Protein AF-A0A7V0LSP5-F1 (afdb_monomer)

Radius of gyration: 11.84 Å; Cα contacts (8 Å, |Δi|>4): 82; chains: 1; bounding box: 33×27×25 Å

Nearest PDB structures (foldseek):
  7w75-assembly1_C  TM=6.389E-01  e=6.006E+00  Kluyveromyces lactis NRRL Y-1140
  6mc8-assembly1_B  TM=5.949E-01  e=4.032E+00  Deinococcus deserti VCD115
  8c0b-assembly1_C  TM=6.237E-01  e=6.006E+00  Aspergillus nidulans FGSC A4

Solvent-accessible surface area (backbone atoms only — not comparable to full-atom values): 4242 Å² total; per-residue (Å²): 131,89,49,72,65,60,53,50,55,50,50,55,54,46,43,74,69,41,83,49,71,65,41,36,51,51,44,48,51,39,61,73,68,65,42,62,66,63,47,41,59,25,56,62,52,71,64,68,77,49,99,89,52,86,74,56,60,75,44,46,48,61,35,25,45,39,74,67,76,78,107

Sequence (71 aa):
MTTINEILDGAIAWIAGDPDPVTRKELQAVIDSGDFDDLADRMHGTLEFGTAGLRGIVGAGSNRMNRAVII

Foldseek 3Di:
DDDLVNLVVQLVVQLVQDPDPVQSVQSVVCVVVVVSVVSCVQAPDAQDADPVGRDADDGHHRNGDYPSVVD

Structure (mmCIF, N/CA/C/O backbone):
data_AF-A0A7V0LSP5-F1
#
_entry.id   AF-A0A7V0LSP5-F1
#
loop_
_atom_site.group_PDB
_atom_site.id
_atom_site.type_symbol
_atom_site.label_atom_id
_atom_site.label_alt_id
_atom_site.label_comp_id
_atom_site.label_asym_id
_atom_site.label_entity_id
_atom_site.label_seq_id
_atom_site.pdbx_PDB_ins_code
_atom_site.Cartn_x
_atom_site.Cartn_y
_atom_site.Cartn_z
_atom_site.occupancy
_atom_site.B_iso_or_equiv
_atom_site.auth_seq_id
_atom_site.auth_comp_id
_atom_site.auth_asym_id
_atom_site.auth_atom_id
_atom_site.pdbx_PDB_model_num
ATOM 1 N N . MET A 1 1 ? -13.006 15.422 7.931 1.00 58.22 1 MET A N 1
ATOM 2 C CA . MET A 1 1 ? -12.704 14.115 8.543 1.00 58.22 1 MET A CA 1
ATOM 3 C C . MET A 1 1 ? -12.895 13.096 7.449 1.00 58.22 1 MET A C 1
ATOM 5 O O . MET A 1 1 ? -14.028 12.942 7.016 1.00 58.22 1 MET A O 1
ATOM 9 N N . THR A 1 2 ? -11.813 12.506 6.955 1.00 67.19 2 THR A N 1
ATOM 10 C CA . THR A 1 2 ? -11.898 11.396 6.002 1.00 67.19 2 THR A CA 1
ATOM 11 C C . THR A 1 2 ? -12.481 10.193 6.738 1.00 67.19 2 THR A C 1
ATOM 13 O O . THR A 1 2 ? -12.069 9.892 7.858 1.00 67.19 2 THR A O 1
ATOM 16 N N . THR A 1 3 ? -13.490 9.561 6.162 1.00 86.25 3 THR A N 1
ATOM 17 C CA . THR A 1 3 ? -14.157 8.386 6.725 1.00 86.25 3 THR A CA 1
ATOM 18 C C . THR A 1 3 ? -13.413 7.106 6.344 1.00 86.25 3 THR A C 1
ATOM 20 O O . THR A 1 3 ? -12.711 7.063 5.336 1.00 86.25 3 THR A O 1
ATOM 23 N N . ILE A 1 4 ? -13.584 6.035 7.127 1.00 84.25 4 ILE A N 1
ATOM 24 C CA . ILE A 1 4 ? -12.970 4.723 6.843 1.00 84.25 4 ILE A CA 1
ATOM 25 C C . ILE A 1 4 ? -13.358 4.212 5.445 1.00 84.25 4 ILE A C 1
ATOM 27 O O . ILE A 1 4 ? -12.523 3.647 4.746 1.00 84.25 4 ILE A O 1
ATOM 31 N N . ASN A 1 5 ? -14.593 4.472 5.004 1.00 87.19 5 ASN A N 1
ATOM 32 C CA . ASN A 1 5 ? -15.048 4.080 3.670 1.00 87.19 5 ASN A CA 1
ATOM 33 C C . ASN A 1 5 ? -14.271 4.800 2.559 1.00 87.19 5 ASN A C 1
ATOM 35 O O . ASN A 1 5 ? -13.859 4.154 1.605 1.00 87.19 5 ASN A O 1
ATOM 39 N N . GLU A 1 6 ? -14.001 6.101 2.703 1.00 86.75 6 GLU A N 1
ATOM 40 C CA . GLU A 1 6 ? -13.197 6.848 1.723 1.00 86.75 6 GLU A CA 1
ATOM 41 C C . GLU A 1 6 ? -11.756 6.317 1.642 1.00 86.75 6 GLU A C 1
ATOM 43 O O . GLU A 1 6 ? -11.167 6.274 0.562 1.00 86.75 6 GLU A O 1
ATOM 48 N N . ILE A 1 7 ? -11.193 5.871 2.771 1.00 86.88 7 ILE A N 1
ATOM 49 C CA . ILE A 1 7 ? -9.859 5.255 2.820 1.00 86.88 7 ILE A CA 1
ATOM 50 C C . ILE A 1 7 ? -9.865 3.891 2.118 1.00 86.88 7 ILE A C 1
ATOM 52 O O . ILE A 1 7 ? -8.956 3.601 1.340 1.00 86.88 7 ILE A O 1
ATOM 56 N N . LEU A 1 8 ? -10.889 3.069 2.357 1.00 88.44 8 LEU A N 1
ATOM 57 C CA . LEU A 1 8 ? -11.045 1.761 1.716 1.00 88.44 8 LEU A CA 1
ATOM 58 C C . LEU A 1 8 ? -11.219 1.887 0.202 1.00 88.44 8 LEU A C 1
ATOM 60 O O . LEU A 1 8 ? -10.522 1.206 -0.548 1.00 88.44 8 LEU A O 1
ATOM 64 N N . ASP A 1 9 ? -12.089 2.791 -0.248 1.00 89.88 9 ASP A N 1
ATOM 65 C CA . ASP A 1 9 ? -12.302 3.051 -1.672 1.00 89.88 9 ASP A CA 1
ATOM 66 C C . ASP A 1 9 ? -11.003 3.523 -2.343 1.00 89.88 9 ASP A C 1
ATOM 68 O O . ASP A 1 9 ? -10.635 3.040 -3.417 1.00 89.88 9 ASP A O 1
ATOM 72 N N . GLY A 1 10 ? -10.253 4.409 -1.675 1.00 88.31 10 GLY A N 1
ATOM 73 C CA . GLY A 1 10 ? -8.936 4.850 -2.127 1.00 88.31 10 GLY A CA 1
ATOM 74 C C . GLY A 1 10 ? -7.913 3.713 -2.204 1.00 88.31 10 GLY A C 1
ATOM 75 O O . GLY A 1 10 ? -7.168 3.622 -3.179 1.00 88.31 10 GLY A O 1
ATOM 76 N N . ALA A 1 11 ? -7.887 2.822 -1.212 1.00 88.00 11 ALA A N 1
ATOM 77 C CA . ALA A 1 11 ? -6.975 1.682 -1.182 1.00 88.00 11 ALA A CA 1
ATOM 78 C C . ALA A 1 11 ? -7.294 0.668 -2.290 1.00 88.00 11 ALA A C 1
ATOM 80 O O . ALA A 1 11 ? -6.384 0.199 -2.973 1.00 88.00 11 ALA A O 1
ATOM 81 N N . ILE A 1 12 ? -8.575 0.384 -2.538 1.00 88.88 12 ILE A N 1
ATOM 82 C CA . ILE A 1 12 ? -9.019 -0.489 -3.635 1.00 88.88 12 ILE A CA 1
ATOM 83 C C . ILE A 1 12 ? -8.642 0.117 -4.992 1.00 88.88 12 ILE A C 1
ATOM 85 O O . ILE A 1 12 ? -8.109 -0.584 -5.856 1.00 88.88 12 ILE A O 1
ATOM 89 N N . ALA A 1 13 ? -8.866 1.422 -5.177 1.00 88.81 13 ALA A N 1
ATOM 90 C CA . ALA A 1 13 ? -8.467 2.125 -6.393 1.00 88.81 13 ALA A CA 1
ATOM 91 C C . ALA A 1 13 ? -6.943 2.091 -6.599 1.00 88.81 13 ALA A C 1
ATOM 93 O O . ALA A 1 13 ? -6.474 1.867 -7.717 1.00 88.81 13 ALA A O 1
ATOM 94 N N . TRP A 1 14 ? -6.170 2.247 -5.521 1.00 88.00 14 TRP A N 1
ATOM 95 C CA . TRP A 1 14 ? -4.713 2.138 -5.552 1.00 88.00 14 TRP A CA 1
ATOM 96 C C . TRP A 1 14 ? -4.256 0.727 -5.942 1.00 88.00 14 TRP A C 1
ATOM 98 O O . TRP A 1 14 ? -3.442 0.587 -6.850 1.00 88.00 14 TRP A O 1
ATOM 108 N N . ILE A 1 15 ? -4.837 -0.325 -5.348 1.00 88.06 15 ILE A N 1
ATOM 109 C CA . ILE A 1 15 ? -4.558 -1.727 -5.709 1.00 88.06 15 ILE A CA 1
ATOM 110 C C . ILE A 1 15 ? -4.845 -1.973 -7.193 1.00 88.06 15 ILE A C 1
ATOM 112 O O . ILE A 1 15 ? -4.066 -2.646 -7.859 1.00 88.06 15 ILE A O 1
ATOM 116 N N . ALA A 1 16 ? -5.941 -1.439 -7.733 1.00 88.38 16 ALA A N 1
ATOM 117 C CA . ALA A 1 16 ? -6.286 -1.625 -9.141 1.00 88.38 16 ALA A CA 1
ATOM 118 C C . ALA A 1 16 ? -5.273 -0.971 -10.102 1.00 88.38 16 ALA A C 1
ATOM 120 O O . ALA A 1 16 ? -5.068 -1.479 -11.206 1.00 88.38 16 ALA A O 1
ATOM 121 N N . GLY A 1 17 ? -4.655 0.143 -9.692 1.00 82.94 17 GLY A N 1
ATOM 122 C CA . GLY A 1 17 ? -3.665 0.880 -10.480 1.00 82.94 17 GLY A CA 1
ATOM 123 C C . GLY A 1 17 ? -2.211 0.452 -10.258 1.00 82.94 17 GLY A C 1
ATOM 124 O O . GLY A 1 17 ? -1.369 0.724 -11.111 1.00 82.94 17 GLY A O 1
ATOM 125 N N . ASP A 1 18 ? -1.902 -0.211 -9.143 1.00 83.00 18 ASP A N 1
ATOM 126 C CA . ASP A 1 18 ? -0.542 -0.622 -8.801 1.00 83.00 18 ASP A CA 1
ATOM 127 C C . ASP A 1 18 ? -0.072 -1.779 -9.705 1.00 83.00 18 ASP A C 1
ATOM 129 O O . ASP A 1 18 ? -0.655 -2.869 -9.669 1.00 83.00 18 ASP A O 1
ATOM 133 N N . PRO A 1 19 ? 0.989 -1.603 -10.516 1.00 82.38 19 PRO A N 1
ATOM 134 C CA . PRO A 1 19 ? 1.493 -2.658 -11.388 1.00 82.38 19 PRO A CA 1
ATOM 135 C C . PRO A 1 19 ? 2.161 -3.806 -10.619 1.00 82.38 19 PRO A C 1
ATOM 137 O O . PRO A 1 19 ? 2.261 -4.914 -11.157 1.00 82.38 19 PRO A O 1
ATOM 140 N N . ASP A 1 20 ? 2.584 -3.599 -9.369 1.00 85.50 20 ASP A N 1
ATOM 141 C CA . ASP A 1 20 ? 3.328 -4.596 -8.603 1.00 85.50 20 ASP A CA 1
ATOM 142 C C . ASP A 1 20 ? 2.396 -5.547 -7.810 1.00 85.50 20 ASP A C 1
ATOM 144 O O . ASP A 1 20 ? 1.707 -5.144 -6.874 1.00 85.50 20 ASP A O 1
ATOM 148 N N . PRO A 1 21 ? 2.349 -6.853 -8.150 1.00 85.31 21 PRO A N 1
ATOM 149 C CA . PRO A 1 21 ? 1.489 -7.813 -7.458 1.00 85.31 21 PRO A CA 1
ATOM 150 C C . PRO A 1 21 ? 1.847 -8.024 -5.984 1.00 85.31 21 PRO A C 1
ATOM 152 O O . PRO A 1 21 ? 1.007 -8.533 -5.240 1.00 85.31 21 PRO A O 1
ATOM 155 N N . VAL A 1 22 ? 3.074 -7.706 -5.566 1.00 87.44 22 VAL A N 1
ATOM 156 C CA . VAL A 1 22 ? 3.519 -7.874 -4.179 1.00 87.44 22 VAL A CA 1
ATOM 157 C C . VAL A 1 22 ? 2.870 -6.813 -3.300 1.00 87.44 22 VAL A C 1
ATOM 159 O O . VAL A 1 22 ? 2.219 -7.158 -2.316 1.00 87.44 22 VAL A O 1
ATOM 162 N N . THR A 1 23 ? 2.970 -5.545 -3.691 1.00 86.25 23 THR A 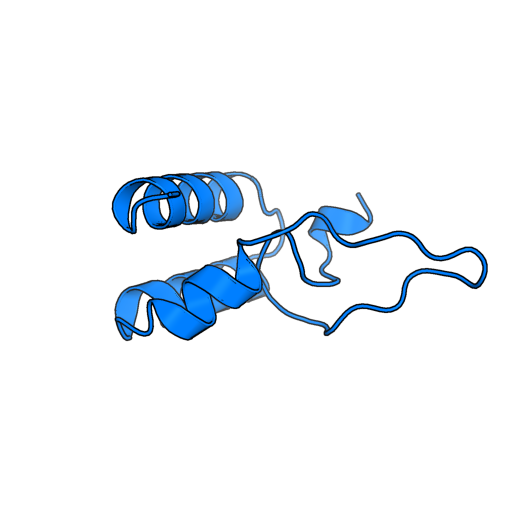N 1
ATOM 163 C CA . THR A 1 23 ? 2.399 -4.424 -2.936 1.00 86.25 23 THR A CA 1
ATOM 164 C C . THR A 1 23 ? 0.874 -4.411 -2.993 1.00 86.25 23 THR A C 1
ATOM 166 O O . THR A 1 23 ? 0.240 -4.126 -1.979 1.00 86.25 23 THR A O 1
ATOM 169 N N . ARG A 1 24 ? 0.258 -4.869 -4.093 1.00 88.00 24 ARG A N 1
ATOM 170 C CA . ARG A 1 24 ? -1.189 -5.157 -4.116 1.00 88.00 24 ARG A CA 1
ATOM 171 C C . ARG A 1 24 ? -1.613 -6.142 -3.027 1.00 88.00 24 ARG A C 1
ATOM 173 O O . ARG A 1 24 ? -2.575 -5.889 -2.308 1.00 88.00 24 ARG A O 1
ATOM 180 N N . LYS A 1 25 ? -0.906 -7.273 -2.903 1.00 88.88 25 LYS A N 1
ATOM 181 C CA . LYS A 1 25 ? -1.209 -8.293 -1.884 1.00 88.88 25 LYS A CA 1
ATOM 182 C C . LYS A 1 25 ? -0.961 -7.785 -0.471 1.00 88.88 25 LYS A C 1
ATOM 184 O O . LYS A 1 25 ? -1.717 -8.132 0.427 1.00 88.88 25 LYS A O 1
ATOM 189 N N . GLU A 1 26 ? 0.083 -6.988 -0.280 1.00 88.50 26 GLU A N 1
ATOM 190 C CA . GLU A 1 26 ? 0.390 -6.382 1.012 1.00 88.50 26 GLU A CA 1
ATOM 191 C C . GLU A 1 26 ? -0.733 -5.438 1.462 1.00 88.50 26 GLU A C 1
ATOM 193 O O . GLU A 1 26 ? -1.229 -5.591 2.574 1.00 88.50 26 GLU A O 1
ATOM 198 N N . LEU A 1 27 ? -1.197 -4.527 0.595 1.00 88.38 27 LEU A N 1
ATOM 199 C CA . LEU A 1 27 ? -2.294 -3.619 0.950 1.00 88.38 27 LEU A CA 1
ATOM 200 C C . LEU A 1 27 ? -3.616 -4.368 1.147 1.00 88.38 27 LEU A C 1
ATOM 202 O O . LEU A 1 27 ? -4.360 -4.053 2.071 1.00 88.38 27 LEU A O 1
ATOM 206 N N . GLN A 1 28 ? -3.881 -5.403 0.343 1.00 89.81 28 GLN A N 1
ATOM 207 C CA . GLN A 1 28 ? -5.051 -6.258 0.543 1.00 89.81 28 GLN A CA 1
ATOM 208 C C . GLN A 1 28 ? -5.014 -6.963 1.905 1.00 89.81 28 GLN A C 1
ATOM 210 O O . GLN A 1 28 ? -6.027 -7.003 2.589 1.00 89.81 28 GLN A O 1
ATOM 215 N N . ALA A 1 29 ? -3.853 -7.459 2.340 1.00 90.75 29 ALA A N 1
ATOM 216 C CA . ALA A 1 29 ? -3.718 -8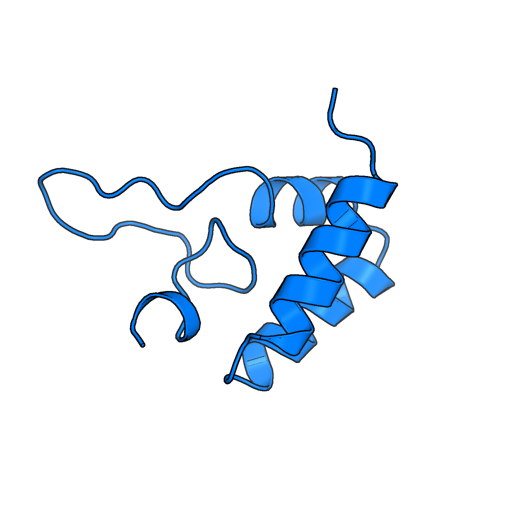.100 3.646 1.00 90.75 29 ALA A CA 1
ATOM 217 C C . ALA A 1 29 ? -3.982 -7.131 4.814 1.00 90.75 29 ALA A C 1
ATOM 219 O O . ALA A 1 29 ? -4.525 -7.550 5.833 1.00 90.75 29 ALA A O 1
ATOM 220 N N . VAL A 1 30 ? -3.630 -5.850 4.661 1.00 89.19 30 VAL A N 1
ATOM 221 C CA . VAL A 1 30 ? -3.938 -4.793 5.644 1.00 89.19 30 VAL A CA 1
ATOM 222 C C . VAL A 1 30 ? -5.440 -4.484 5.674 1.00 89.19 30 VAL A C 1
ATOM 224 O O . VAL A 1 30 ? -6.011 -4.288 6.742 1.00 89.19 30 VAL A O 1
ATOM 227 N N . ILE A 1 31 ? -6.112 -4.491 4.519 1.00 89.62 31 ILE A N 1
ATOM 228 C CA . ILE A 1 31 ? -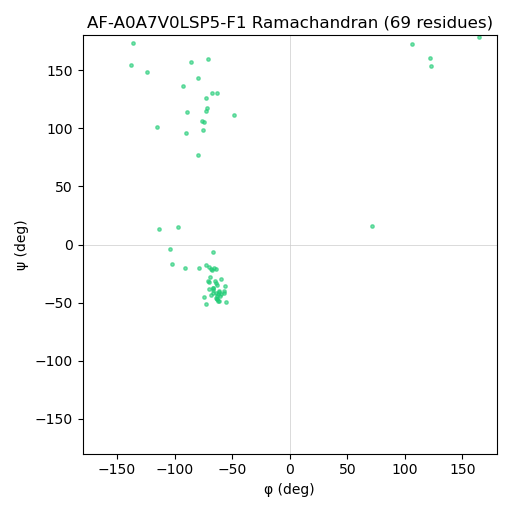7.577 -4.361 4.458 1.00 89.62 31 ILE A CA 1
ATOM 229 C C . ILE A 1 31 ? -8.246 -5.566 5.141 1.00 89.62 31 ILE A C 1
ATOM 231 O O . ILE A 1 31 ? -9.148 -5.393 5.959 1.00 89.62 31 ILE A O 1
ATOM 235 N N . ASP A 1 32 ? -7.781 -6.779 4.836 1.00 90.44 32 ASP A N 1
ATOM 236 C CA . ASP A 1 32 ? -8.355 -8.031 5.338 1.00 90.44 32 ASP A CA 1
ATOM 237 C C . ASP A 1 32 ? -8.122 -8.226 6.847 1.00 90.44 32 ASP A C 1
ATOM 239 O O . ASP A 1 32 ? -8.920 -8.888 7.513 1.00 90.44 32 ASP A O 1
ATOM 243 N N . SER A 1 33 ? -7.048 -7.654 7.406 1.00 89.88 33 SER A N 1
ATOM 244 C CA . SER A 1 33 ? -6.775 -7.700 8.848 1.00 89.88 33 SER A CA 1
ATOM 245 C C . SER A 1 33 ? -7.704 -6.795 9.664 1.00 89.88 33 SER A C 1
ATOM 247 O O . SER A 1 33 ? -7.823 -6.990 10.874 1.00 89.88 33 SER A O 1
ATOM 249 N N . GLY A 1 34 ? -8.370 -5.827 9.022 1.00 88.19 34 GLY A N 1
ATOM 250 C CA . GLY A 1 34 ? -9.192 -4.820 9.693 1.00 88.19 34 GLY A CA 1
ATOM 251 C C . GLY A 1 34 ? -8.383 -3.774 10.466 1.00 88.19 34 GLY A C 1
ATOM 252 O O . GLY A 1 34 ? -8.948 -3.072 11.305 1.00 88.19 34 GLY A O 1
ATOM 253 N N . ASP A 1 35 ? -7.075 -3.664 10.208 1.00 87.06 35 ASP A N 1
ATOM 254 C CA . ASP A 1 35 ? -6.208 -2.649 10.812 1.00 87.06 35 ASP A CA 1
ATOM 255 C C . ASP A 1 35 ? -6.381 -1.306 10.085 1.00 87.06 35 ASP A C 1
ATOM 257 O O . ASP A 1 35 ? -5.598 -0.907 9.219 1.00 87.06 35 ASP A O 1
ATOM 261 N N . PHE A 1 36 ? -7.484 -0.624 10.399 1.00 84.31 36 PHE A N 1
ATOM 262 C CA . PHE A 1 36 ? -7.838 0.643 9.763 1.00 84.31 36 PHE A CA 1
ATOM 263 C C . PHE A 1 36 ? -6.886 1.789 10.127 1.00 84.31 36 PHE A C 1
ATOM 265 O O . PHE A 1 36 ? -6.812 2.753 9.367 1.00 84.31 36 PHE A O 1
ATOM 272 N N . ASP A 1 37 ? -6.150 1.685 11.238 1.00 84.88 37 ASP A N 1
ATOM 273 C CA . ASP A 1 37 ? -5.148 2.677 11.632 1.00 84.88 37 ASP A CA 1
ATOM 274 C C . ASP A 1 37 ? -3.890 2.555 10.752 1.00 84.88 37 ASP A C 1
ATOM 276 O O . ASP A 1 37 ? -3.419 3.565 10.226 1.00 84.88 37 ASP A O 1
ATOM 280 N N . ASP A 1 38 ? -3.391 1.334 10.501 1.00 83.62 38 ASP A N 1
ATOM 281 C CA . ASP A 1 38 ? -2.292 1.100 9.544 1.00 83.62 38 ASP A CA 1
ATOM 282 C C . ASP A 1 38 ? -2.723 1.414 8.102 1.00 83.62 38 ASP A C 1
ATOM 284 O O . ASP A 1 38 ? -1.978 2.032 7.334 1.00 83.62 38 ASP A O 1
ATOM 288 N N . LEU A 1 39 ? -3.958 1.059 7.728 1.00 86.44 39 LEU A N 1
ATOM 289 C CA . LEU A 1 39 ? -4.513 1.421 6.423 1.00 86.44 39 LEU A CA 1
ATOM 290 C C . LEU A 1 39 ? -4.571 2.943 6.247 1.00 86.44 39 LEU A C 1
ATOM 292 O O . LEU A 1 39 ? -4.183 3.459 5.195 1.00 86.44 39 LEU A O 1
ATOM 296 N N . ALA A 1 40 ? -5.028 3.663 7.275 1.00 85.19 40 ALA A N 1
ATOM 297 C CA . ALA A 1 40 ? -5.029 5.114 7.275 1.00 85.19 40 ALA A CA 1
ATOM 298 C C . ALA A 1 40 ? -3.601 5.655 7.150 1.00 85.19 40 ALA A C 1
ATOM 300 O O . ALA A 1 40 ? -3.369 6.454 6.256 1.00 85.19 40 ALA A O 1
ATOM 301 N N . ASP A 1 41 ? -2.619 5.195 7.930 1.00 84.25 41 ASP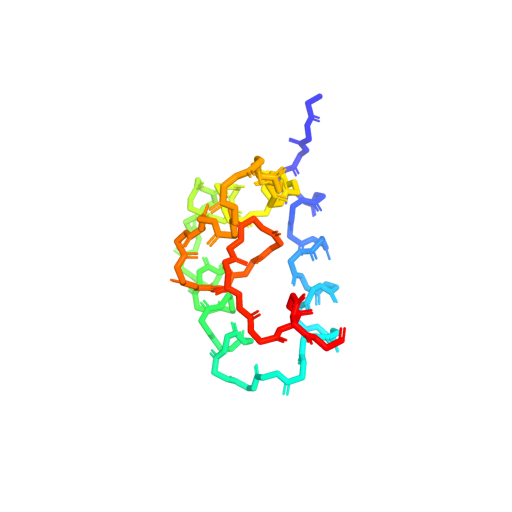 A N 1
ATOM 302 C CA . ASP A 1 41 ? -1.226 5.678 7.829 1.00 84.25 41 ASP A CA 1
ATOM 303 C C . ASP A 1 41 ? -0.629 5.502 6.416 1.00 84.25 41 ASP A C 1
ATOM 305 O O . ASP A 1 41 ? 0.033 6.397 5.878 1.00 84.25 41 ASP A O 1
ATOM 309 N N . ARG A 1 42 ? -0.915 4.365 5.767 1.00 84.75 42 ARG A N 1
ATOM 310 C CA . ARG A 1 42 ? -0.430 4.041 4.413 1.00 84.75 42 ARG A CA 1
ATOM 311 C C . ARG A 1 42 ? -1.084 4.866 3.307 1.00 84.75 42 ARG A C 1
ATOM 313 O O . ARG A 1 42 ? -0.444 5.113 2.280 1.00 84.75 42 ARG A O 1
ATOM 320 N N . MET A 1 43 ? -2.341 5.260 3.499 1.00 82.56 43 MET A N 1
ATOM 321 C CA . MET A 1 43 ? -3.152 5.979 2.508 1.00 82.56 43 MET A CA 1
ATOM 322 C C . MET A 1 43 ? -3.259 7.485 2.790 1.00 82.56 43 MET A C 1
ATOM 324 O O . MET A 1 43 ? -3.630 8.260 1.907 1.00 82.56 43 MET A O 1
ATOM 328 N N . HIS A 1 44 ? -2.940 7.923 4.007 1.00 73.81 44 HIS A N 1
ATOM 329 C CA . HIS A 1 44 ? -3.092 9.303 4.441 1.00 73.81 44 HIS A CA 1
ATOM 330 C C . HIS A 1 44 ? -1.815 10.093 4.159 1.00 73.81 44 HIS A C 1
ATOM 332 O O . HIS A 1 44 ? -0.863 10.101 4.937 1.00 73.81 44 HIS A O 1
ATOM 338 N N . GLY A 1 45 ? -1.825 10.785 3.022 1.00 63.09 45 GLY A N 1
ATOM 339 C CA . GLY A 1 45 ? -0.749 11.663 2.580 1.00 63.09 45 GLY A CA 1
ATOM 340 C C . GLY A 1 45 ? -0.200 11.274 1.212 1.00 63.09 45 GLY A C 1
ATOM 341 O O . GLY A 1 45 ? -0.276 10.125 0.774 1.00 63.09 45 GLY A O 1
ATOM 342 N N . THR A 1 46 ? 0.347 12.266 0.521 1.00 57.34 46 THR A N 1
ATOM 343 C CA . THR A 1 46 ? 1.244 12.060 -0.615 1.00 57.34 46 THR A CA 1
ATOM 344 C C . THR A 1 46 ? 2.663 12.062 -0.091 1.00 57.34 46 THR A C 1
ATOM 346 O O . THR A 1 46 ? 3.014 12.937 0.699 1.00 57.34 46 THR A O 1
ATOM 349 N N . LEU A 1 47 ? 3.473 11.120 -0.563 1.00 60.34 47 LEU A N 1
ATOM 350 C CA . LEU A 1 47 ? 4.892 11.039 -0.251 1.00 60.34 47 LEU A CA 1
ATOM 351 C C . LEU A 1 47 ? 5.555 12.415 -0.439 1.00 60.34 47 LEU A C 1
ATOM 353 O O . LEU A 1 47 ? 5.630 12.929 -1.557 1.00 60.34 47 LEU A O 1
ATOM 357 N N . GLU A 1 48 ? 5.978 13.051 0.655 1.00 55.62 48 GLU A N 1
ATOM 358 C CA . GLU A 1 48 ? 6.582 14.379 0.581 1.00 55.62 48 GLU A CA 1
ATOM 359 C C . GLU A 1 48 ? 7.990 14.271 -0.015 1.00 55.62 48 GLU A C 1
ATOM 361 O O . GLU A 1 48 ? 8.908 13.677 0.557 1.00 55.62 48 GLU A O 1
ATOM 366 N N . PHE A 1 49 ? 8.170 14.855 -1.199 1.00 54.66 49 PHE A N 1
ATOM 367 C CA . PHE A 1 49 ? 9.472 14.964 -1.845 1.00 54.66 49 PHE A CA 1
ATOM 368 C C . PHE A 1 49 ? 10.305 16.049 -1.150 1.00 54.66 49 PHE A C 1
ATOM 370 O O . PHE A 1 49 ? 10.155 17.241 -1.414 1.00 54.66 49 PHE A O 1
ATOM 377 N N . GLY A 1 50 ? 11.203 15.636 -0.255 1.00 57.16 50 GLY A N 1
ATOM 378 C CA . GLY A 1 50 ? 12.185 16.531 0.355 1.00 57.16 50 GLY A CA 1
ATOM 379 C C . GLY A 1 50 ? 13.287 16.976 -0.620 1.00 57.16 50 GLY A C 1
ATOM 380 O O . GLY A 1 50 ? 13.596 16.306 -1.605 1.00 57.16 50 GLY A O 1
ATOM 381 N N . THR A 1 51 ? 13.965 18.082 -0.299 1.00 53.84 51 THR A N 1
ATOM 382 C CA . THR A 1 51 ? 15.062 18.682 -1.093 1.00 53.84 51 THR A CA 1
ATOM 383 C C . THR A 1 51 ? 16.344 17.837 -1.172 1.00 53.84 51 THR A C 1
ATOM 385 O O . THR A 1 51 ? 17.252 18.179 -1.926 1.00 53.84 51 THR A O 1
ATOM 388 N N . ALA A 1 52 ? 16.427 16.727 -0.430 1.00 57.97 52 ALA A N 1
ATOM 389 C CA . ALA A 1 52 ? 17.585 15.826 -0.378 1.00 57.97 52 ALA A CA 1
ATOM 390 C C . ALA A 1 52 ? 17.317 14.424 -0.971 1.00 57.97 52 ALA A C 1
ATOM 392 O O . ALA A 1 52 ? 18.114 13.508 -0.761 1.00 57.97 52 ALA A O 1
ATOM 393 N N . GLY A 1 53 ? 16.209 14.244 -1.696 1.00 55.88 53 GLY A N 1
ATOM 394 C CA . GLY A 1 53 ? 15.815 12.972 -2.304 1.00 55.88 53 GLY A CA 1
ATOM 395 C C . GLY A 1 53 ? 14.648 12.279 -1.596 1.00 55.88 53 GLY A C 1
ATOM 396 O O . GLY A 1 53 ? 14.174 12.704 -0.544 1.00 55.88 53 GLY A O 1
ATOM 397 N N . LEU A 1 54 ? 14.178 11.199 -2.216 1.00 56.78 54 LEU A N 1
ATOM 398 C CA . LEU A 1 54 ? 12.983 10.437 -1.850 1.00 56.78 54 LEU A CA 1
ATOM 399 C C . LEU A 1 54 ? 13.284 9.607 -0.582 1.00 56.78 54 LEU A C 1
ATOM 401 O O . LEU A 1 54 ? 14.023 8.626 -0.636 1.0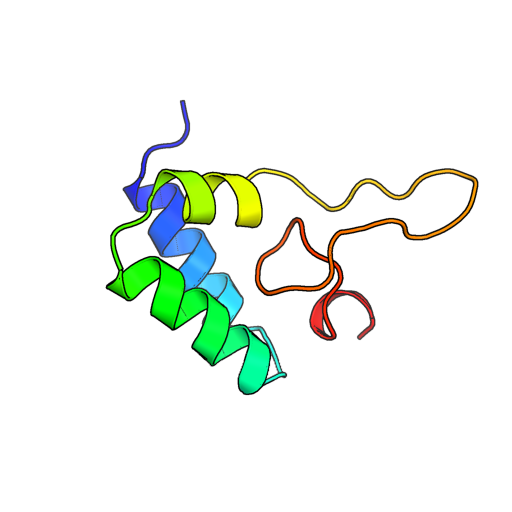0 56.78 54 LEU A O 1
ATOM 405 N N . ARG A 1 55 ? 12.765 10.024 0.579 1.00 59.00 55 ARG A N 1
ATOM 406 C CA . ARG A 1 55 ? 12.837 9.265 1.840 1.00 59.00 55 ARG A CA 1
ATOM 407 C C . ARG A 1 55 ? 11.423 8.871 2.244 1.00 59.00 55 ARG A C 1
ATOM 409 O O . ARG A 1 55 ? 10.685 9.693 2.766 1.00 59.00 55 ARG A O 1
ATOM 416 N N . GLY A 1 56 ? 11.059 7.621 1.993 1.00 61.97 56 GLY A N 1
ATOM 417 C CA . GLY A 1 56 ? 9.789 7.039 2.418 1.00 61.97 56 GLY A CA 1
ATOM 418 C C . GLY A 1 56 ? 10.008 5.627 2.945 1.00 61.97 56 GLY A C 1
ATOM 419 O O . GLY A 1 56 ? 10.976 4.965 2.568 1.00 61.97 56 GLY A O 1
ATOM 420 N N . ILE A 1 57 ? 9.121 5.166 3.824 1.00 66.38 57 ILE A N 1
ATOM 421 C CA . ILE A 1 57 ? 9.073 3.753 4.219 1.00 66.38 57 ILE A CA 1
ATOM 422 C C . ILE A 1 57 ? 8.717 2.942 2.969 1.00 66.38 57 ILE A C 1
ATOM 424 O O . ILE A 1 57 ? 7.782 3.300 2.250 1.00 66.38 57 ILE A O 1
ATOM 428 N N . VAL A 1 58 ? 9.477 1.881 2.689 1.00 70.56 58 VAL A N 1
ATOM 429 C CA . VAL A 1 58 ? 9.168 0.966 1.583 1.00 70.56 58 VAL A CA 1
ATOM 430 C C . VAL A 1 58 ? 7.958 0.122 1.974 1.00 70.56 58 VAL A C 1
ATOM 432 O O . VAL A 1 58 ? 7.972 -0.491 3.038 1.00 70.56 58 VAL A O 1
ATOM 435 N N . GLY A 1 59 ? 6.922 0.103 1.136 1.00 76.38 59 GLY A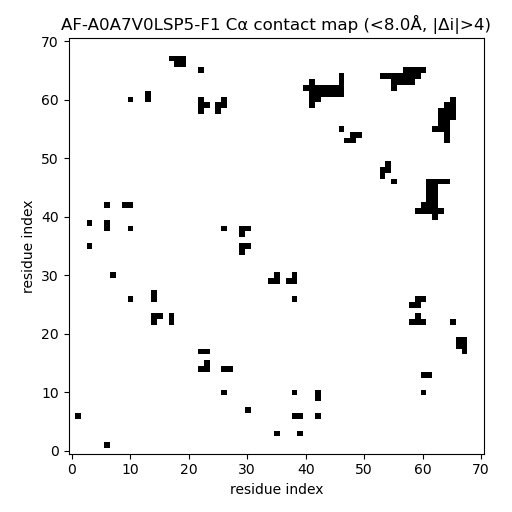 N 1
ATOM 436 C CA . GLY A 1 59 ? 5.700 -0.667 1.392 1.00 76.38 59 GLY A CA 1
ATOM 437 C C . GLY A 1 59 ? 4.528 -0.252 0.506 1.00 76.38 59 GLY A C 1
ATOM 438 O O . GLY A 1 59 ? 4.640 0.662 -0.314 1.00 76.38 59 GLY A O 1
ATOM 439 N N . ALA A 1 60 ? 3.392 -0.924 0.665 1.00 78.56 60 ALA A N 1
ATOM 440 C CA . ALA A 1 60 ? 2.185 -0.621 -0.100 1.00 78.56 60 ALA A CA 1
ATOM 441 C C . ALA A 1 60 ? 1.413 0.599 0.438 1.00 78.56 60 ALA A C 1
ATOM 443 O O . ALA A 1 60 ? 1.326 0.790 1.654 1.00 78.56 60 ALA A O 1
ATOM 444 N N . GLY A 1 61 ? 0.842 1.396 -0.474 1.00 78.25 61 GLY A N 1
ATOM 445 C CA . GLY A 1 61 ? 0.078 2.613 -0.173 1.00 78.25 61 GLY A CA 1
ATOM 446 C C . GLY A 1 61 ? 0.635 3.875 -0.840 1.00 78.25 61 GLY A C 1
ATOM 447 O O . GLY A 1 61 ? 1.799 3.932 -1.242 1.00 78.25 61 GLY A O 1
ATOM 448 N N . SER A 1 62 ? -0.197 4.911 -0.958 1.00 74.94 62 SER A N 1
ATOM 449 C CA . SER A 1 62 ? 0.160 6.189 -1.598 1.00 74.94 62 SER A CA 1
ATOM 450 C C . SER A 1 62 ? 1.205 7.002 -0.824 1.00 74.94 62 SER A C 1
ATOM 452 O O . SER A 1 62 ? 1.904 7.825 -1.416 1.00 74.94 62 SER A O 1
ATOM 454 N N . ASN A 1 63 ? 1.341 6.756 0.481 1.00 72.12 63 ASN A N 1
ATOM 455 C CA . ASN A 1 63 ? 2.305 7.419 1.362 1.00 72.12 63 ASN A CA 1
ATOM 456 C C . ASN A 1 63 ? 3.598 6.595 1.579 1.00 72.12 63 ASN A C 1
ATOM 458 O O . ASN A 1 63 ? 4.368 6.829 2.512 1.00 72.12 63 ASN A O 1
ATOM 462 N N . ARG A 1 64 ? 3.840 5.575 0.748 1.00 75.12 64 ARG A N 1
ATOM 463 C CA . ARG A 1 64 ? 4.988 4.663 0.861 1.00 75.12 64 ARG A CA 1
ATOM 464 C C . ARG A 1 64 ? 5.803 4.636 -0.426 1.00 75.12 64 ARG A C 1
ATOM 466 O O . ARG A 1 64 ? 5.278 4.808 -1.522 1.00 75.12 64 ARG A O 1
ATOM 473 N N . MET A 1 65 ? 7.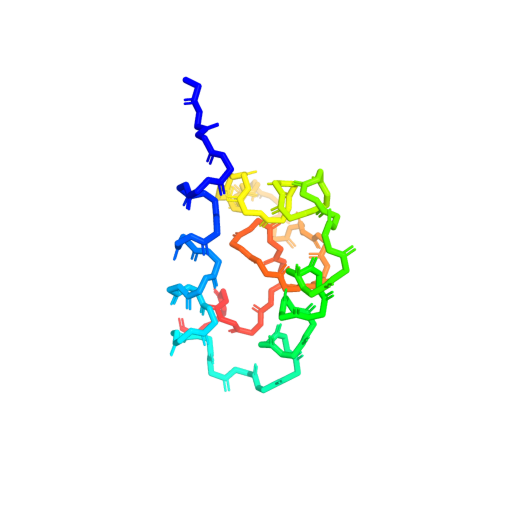109 4.417 -0.296 1.00 69.50 65 MET A N 1
ATOM 474 C CA . MET A 1 65 ? 7.990 4.281 -1.450 1.00 69.50 65 MET A CA 1
ATOM 475 C C . MET A 1 65 ? 7.778 2.887 -2.042 1.00 69.50 65 MET A C 1
ATOM 477 O O . MET A 1 65 ? 8.218 1.887 -1.479 1.00 69.50 65 MET A O 1
ATOM 481 N N . ASN A 1 66 ? 7.099 2.810 -3.178 1.00 69.31 66 ASN A N 1
ATOM 482 C CA . ASN A 1 66 ? 6.876 1.563 -3.904 1.00 69.31 66 ASN A CA 1
ATOM 483 C C . ASN A 1 66 ? 7.093 1.760 -5.400 1.00 69.31 66 ASN A C 1
ATOM 485 O O . ASN A 1 66 ? 7.328 2.866 -5.887 1.00 69.31 66 ASN A O 1
ATOM 489 N N . ARG A 1 67 ? 7.052 0.650 -6.137 1.00 61.59 67 ARG A N 1
ATOM 490 C CA . ARG A 1 67 ? 7.294 0.646 -7.577 1.00 61.59 67 ARG A CA 1
ATOM 491 C C . ARG A 1 67 ? 6.298 1.534 -8.336 1.00 61.59 67 ARG A C 1
ATOM 493 O O . ARG A 1 67 ? 6.706 2.124 -9.329 1.00 61.59 67 ARG A O 1
ATOM 500 N N . ALA A 1 68 ? 5.067 1.704 -7.847 1.00 60.44 68 ALA A N 1
ATOM 501 C CA . ALA A 1 68 ? 4.084 2.611 -8.442 1.00 60.44 68 ALA A CA 1
ATOM 502 C C . ALA A 1 68 ? 4.478 4.103 -8.356 1.00 60.44 68 ALA A C 1
ATOM 504 O O . ALA A 1 68 ? 3.989 4.893 -9.152 1.00 60.44 68 ALA A O 1
ATOM 505 N N . VAL A 1 69 ? 5.381 4.498 -7.447 1.00 60.06 69 VAL A N 1
ATOM 506 C CA . VAL A 1 69 ? 5.888 5.885 -7.336 1.00 60.06 69 VAL A CA 1
ATOM 507 C C . VAL A 1 69 ? 6.964 6.205 -8.387 1.00 60.06 69 VAL A C 1
ATOM 509 O O . VAL A 1 69 ? 7.240 7.372 -8.652 1.00 60.06 69 VAL A O 1
ATOM 512 N N . ILE A 1 70 ? 7.610 5.187 -8.965 1.00 57.06 70 ILE A N 1
ATOM 513 C CA . ILE A 1 70 ? 8.806 5.342 -9.818 1.00 57.06 70 ILE A CA 1
ATOM 514 C C . ILE A 1 70 ? 8.479 5.171 -11.319 1.00 57.06 70 ILE A C 1
ATOM 516 O O . ILE A 1 70 ? 9.366 5.343 -12.155 1.00 57.06 70 ILE A O 1
ATOM 520 N N . ILE A 1 71 ? 7.231 4.845 -11.677 1.00 55.78 71 ILE A N 1
ATOM 521 C CA . ILE A 1 71 ? 6.798 4.614 -13.07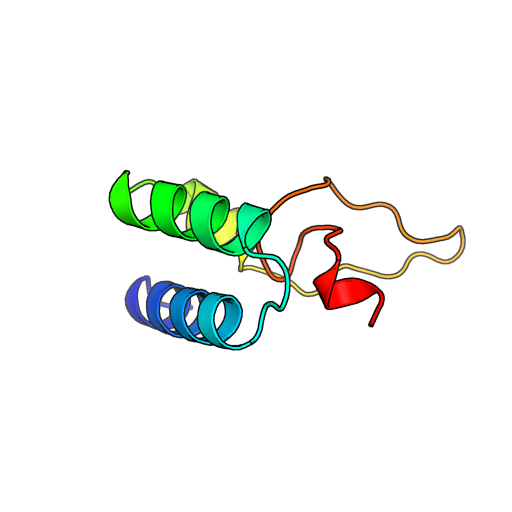0 1.00 55.78 71 ILE A CA 1
ATOM 522 C C . ILE A 1 71 ? 6.081 5.841 -13.633 1.00 55.78 71 ILE A C 1
ATOM 524 O O . ILE A 1 71 ? 5.271 6.439 -12.893 1.00 55.78 71 ILE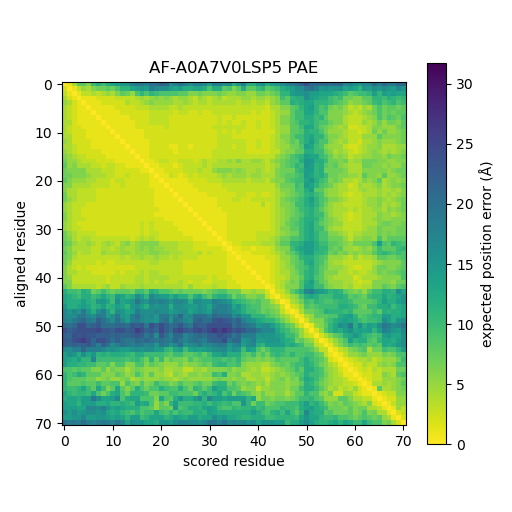 A O 1
#

Secondary structure (DSSP, 8-state):
---HHHHHHHHHHHHHH---HHHHHHHHHHHHHT-HHHHHHHHSS----BTTB----BSSSTTSB-GGG--

Mean predicted aligned error: 7.17 Å

pLDDT: mean 77.25, std 12.56, range [53.84, 90.75]